Protein AF-A0A4R0KWM8-F1 (afdb_monomer_lite)

Organism: NCBI:txid722689

pLDDT: mean 92.65, std 4.94, range [65.0, 98.12]

Structure (mmCIF, N/CA/C/O backbone):
data_AF-A0A4R0KWM8-F1
#
_entry.id   AF-A0A4R0KWM8-F1
#
loop_
_atom_site.group_PDB
_atom_site.id
_atom_site.type_symbol
_atom_site.label_atom_id
_atom_site.label_alt_id
_atom_site.label_comp_id
_atom_site.label_asym_id
_atom_site.label_entity_id
_atom_site.label_seq_id
_atom_site.pdbx_PDB_ins_code
_atom_site.Cartn_x
_atom_site.Cartn_y
_atom_site.Cartn_z
_atom_site.occupancy
_atom_site.B_iso_or_equiv
_atom_site.auth_seq_id
_atom_site.auth_comp_id
_atom_site.auth_asym_id
_atom_site.auth_atom_id
_atom_site.pdbx_PDB_model_num
ATOM 1 N N . MET A 1 1 ? -7.115 5.284 -12.121 1.00 84.62 1 MET A N 1
ATOM 2 C CA . MET A 1 1 ? -6.421 4.267 -12.939 1.00 84.62 1 MET A CA 1
ATOM 3 C C . MET A 1 1 ? -6.255 3.022 -12.087 1.00 84.62 1 MET A C 1
ATOM 5 O O . MET A 1 1 ? -5.907 3.180 -10.921 1.00 84.62 1 MET A O 1
ATOM 9 N N . LEU A 1 2 ? -6.563 1.837 -12.619 1.00 94.56 2 LEU A N 1
ATOM 10 C CA . LEU A 1 2 ? -6.321 0.581 -11.903 1.00 94.56 2 LEU A CA 1
ATOM 11 C C . LEU A 1 2 ? -4.826 0.253 -11.918 1.00 94.56 2 LEU A C 1
ATOM 13 O O . LEU A 1 2 ? -4.134 0.567 -12.892 1.00 94.56 2 LEU A O 1
ATOM 17 N N . LEU A 1 3 ? -4.342 -0.332 -10.825 1.00 97.81 3 LEU A N 1
ATOM 18 C CA . LEU A 1 3 ? -2.970 -0.816 -10.755 1.00 97.81 3 LEU A CA 1
ATOM 19 C C . LEU A 1 3 ? -2.845 -2.083 -11.605 1.00 97.81 3 LEU A C 1
ATOM 21 O O . LEU A 1 3 ? -3.748 -2.910 -11.633 1.00 97.81 3 LEU A O 1
ATOM 25 N N . THR A 1 4 ? -1.740 -2.187 -12.325 1.00 97.19 4 THR A N 1
ATOM 26 C CA . THR A 1 4 ? -1.351 -3.342 -13.142 1.00 97.19 4 THR A CA 1
ATOM 27 C C . THR A 1 4 ? 0.146 -3.547 -12.969 1.00 97.19 4 THR A C 1
ATOM 29 O O . THR A 1 4 ? 0.848 -2.619 -12.551 1.00 97.19 4 THR A O 1
ATOM 32 N N . SER A 1 5 ? 0.653 -4.727 -13.309 1.00 94.31 5 SER A N 1
ATOM 33 C CA . SER A 1 5 ? 2.089 -5.018 -13.265 1.00 94.31 5 SER A CA 1
ATOM 34 C C . SER A 1 5 ? 2.910 -4.003 -14.077 1.00 94.31 5 SER A C 1
ATOM 36 O O . SER A 1 5 ? 4.022 -3.661 -13.680 1.00 94.31 5 SER A O 1
ATOM 38 N N . ASP A 1 6 ? 2.327 -3.433 -15.137 1.00 95.62 6 ASP A N 1
ATOM 39 C CA . ASP A 1 6 ? 2.976 -2.444 -16.006 1.00 95.62 6 ASP A CA 1
ATOM 40 C C . ASP A 1 6 ? 3.098 -1.045 -15.381 1.00 95.62 6 ASP A C 1
ATOM 42 O O . ASP A 1 6 ? 3.951 -0.259 -15.792 1.00 95.62 6 ASP A O 1
ATOM 46 N N . ASN A 1 7 ? 2.240 -0.688 -14.417 1.00 97.12 7 ASN A N 1
ATOM 47 C CA . ASN A 1 7 ? 2.174 0.681 -13.886 1.00 97.12 7 ASN A CA 1
ATOM 48 C C . ASN A 1 7 ? 2.424 0.794 -12.378 1.00 97.12 7 ASN A C 1
ATOM 50 O O . ASN A 1 7 ? 2.596 1.909 -11.877 1.00 97.12 7 ASN A O 1
ATOM 54 N N . ILE A 1 8 ? 2.459 -0.328 -11.651 1.00 97.50 8 ILE A N 1
ATOM 55 C CA . ILE A 1 8 ? 2.459 -0.316 -10.187 1.00 97.50 8 ILE A CA 1
ATOM 56 C C . ILE A 1 8 ? 3.673 0.409 -9.608 1.00 97.50 8 ILE A C 1
ATOM 58 O O . ILE A 1 8 ? 3.507 1.189 -8.678 1.00 97.50 8 ILE A O 1
ATOM 62 N N . GLN A 1 9 ? 4.867 0.241 -10.184 1.00 96.56 9 GLN A N 1
ATOM 63 C CA . GLN A 1 9 ? 6.072 0.929 -9.707 1.00 96.56 9 GLN A CA 1
ATOM 64 C C . GLN A 1 9 ? 5.983 2.446 -9.893 1.00 96.56 9 GLN A C 1
ATOM 66 O O . GLN A 1 9 ? 6.250 3.205 -8.964 1.00 96.56 9 GLN A O 1
ATOM 71 N N . THR A 1 10 ? 5.562 2.909 -11.073 1.00 97.25 10 THR A N 1
ATOM 72 C CA . THR A 1 10 ? 5.421 4.345 -11.351 1.00 97.25 10 THR A CA 1
ATOM 73 C C . THR A 1 10 ? 4.372 4.987 -10.451 1.00 97.25 10 THR A C 1
ATOM 75 O O . THR A 1 10 ? 4.589 6.072 -9.912 1.00 97.25 10 THR A O 1
ATOM 78 N N . GLU A 1 11 ? 3.233 4.322 -10.266 1.00 98.12 11 GLU A N 1
ATOM 79 C CA . GLU A 1 11 ? 2.177 4.812 -9.385 1.00 98.12 11 GLU A CA 1
ATOM 80 C C . GLU A 1 11 ? 2.598 4.786 -7.916 1.00 98.12 11 GLU A C 1
ATOM 82 O O . GLU A 1 11 ? 2.296 5.731 -7.189 1.00 98.12 11 GLU A O 1
ATOM 87 N N . PHE A 1 12 ? 3.337 3.756 -7.500 1.00 97.94 12 PHE A N 1
ATOM 88 C CA . PHE A 1 12 ? 3.883 3.646 -6.154 1.00 97.94 12 PHE A CA 1
ATOM 89 C C . PHE A 1 12 ? 4.830 4.804 -5.845 1.00 97.94 12 PHE A C 1
ATOM 91 O O . PHE A 1 12 ? 4.646 5.474 -4.836 1.00 97.94 12 PHE A O 1
ATOM 98 N N . LEU A 1 13 ? 5.772 5.118 -6.738 1.00 97.50 13 LEU A N 1
ATOM 99 C CA . LEU A 1 13 ? 6.702 6.238 -6.552 1.00 97.50 13 LEU A CA 1
ATOM 100 C C . LEU A 1 13 ? 6.030 7.610 -6.653 1.00 97.50 13 LEU A C 1
ATOM 102 O O . LEU A 1 13 ? 6.502 8.570 -6.048 1.00 97.50 13 LEU A O 1
ATOM 106 N N . ARG A 1 14 ? 4.917 7.728 -7.387 1.00 97.44 14 ARG A N 1
ATOM 107 C CA . ARG A 1 14 ? 4.114 8.958 -7.375 1.00 97.44 14 ARG A CA 1
ATOM 108 C C . ARG A 1 14 ? 3.444 9.171 -6.017 1.00 97.44 14 ARG A C 1
ATOM 110 O O . ARG A 1 14 ? 3.316 10.312 -5.588 1.00 97.44 14 ARG A O 1
ATOM 117 N N . THR A 1 15 ? 2.997 8.096 -5.371 1.00 96.81 15 THR A N 1
ATOM 118 C CA . THR A 1 15 ? 2.365 8.155 -4.047 1.00 96.81 15 THR A CA 1
ATOM 119 C C . THR A 1 15 ? 3.400 8.267 -2.923 1.00 96.81 15 THR A C 1
ATOM 121 O O . THR A 1 15 ? 3.203 9.048 -2.000 1.00 96.81 15 THR A O 1
ATOM 124 N N . PHE A 1 16 ? 4.521 7.554 -3.025 1.00 97.62 16 PHE A N 1
ATOM 125 C CA . PHE A 1 16 ? 5.574 7.485 -2.011 1.00 97.62 16 PHE A CA 1
ATOM 126 C C . PHE A 1 16 ? 6.950 7.784 -2.627 1.00 97.62 16 PHE A C 1
ATOM 128 O O . PHE A 1 16 ? 7.787 6.885 -2.757 1.00 97.62 16 PHE A O 1
ATOM 135 N N . PRO A 1 17 ? 7.226 9.040 -3.017 1.00 96.94 17 PRO A N 1
ATOM 136 C CA . PRO A 1 17 ? 8.491 9.402 -3.659 1.00 96.94 17 PRO A CA 1
ATOM 137 C C . PRO A 1 17 ? 9.716 9.116 -2.779 1.00 96.94 17 PRO A C 1
ATOM 139 O O . PRO A 1 17 ? 10.797 8.838 -3.296 1.00 96.94 17 PRO A O 1
ATOM 142 N N . GLN A 1 18 ? 9.553 9.115 -1.453 1.00 95.06 18 GLN A N 1
ATOM 143 C CA . GLN A 1 18 ? 10.603 8.758 -0.499 1.00 95.06 18 GLN A CA 1
ATOM 144 C C . GLN A 1 18 ? 11.093 7.307 -0.639 1.00 95.06 18 GLN A C 1
ATOM 146 O O . GLN A 1 18 ? 12.212 7.003 -0.238 1.00 95.06 18 GLN A O 1
ATOM 151 N N . ALA A 1 19 ? 10.292 6.416 -1.230 1.00 96.50 19 ALA A N 1
ATOM 152 C CA . ALA A 1 19 ? 10.630 5.006 -1.399 1.00 96.50 19 ALA A CA 1
ATOM 153 C C . ALA A 1 19 ? 11.530 4.729 -2.619 1.00 96.50 19 ALA A C 1
ATOM 155 O O . ALA A 1 19 ? 11.947 3.589 -2.817 1.00 96.50 19 ALA A O 1
ATOM 156 N N . ALA A 1 20 ? 11.850 5.746 -3.432 1.00 96.38 20 ALA A N 1
ATOM 157 C CA . ALA A 1 20 ? 12.606 5.581 -4.675 1.00 96.38 20 ALA A CA 1
ATOM 158 C C . ALA A 1 20 ? 13.955 4.882 -4.469 1.00 96.38 20 ALA A C 1
ATOM 160 O O . ALA A 1 20 ? 14.255 3.920 -5.166 1.00 96.38 20 ALA A O 1
ATOM 161 N N . ALA A 1 21 ? 14.736 5.309 -3.472 1.00 95.44 21 ALA A N 1
ATOM 162 C CA . ALA A 1 21 ? 16.045 4.713 -3.206 1.00 95.44 21 ALA A CA 1
ATOM 163 C C . ALA A 1 21 ? 15.948 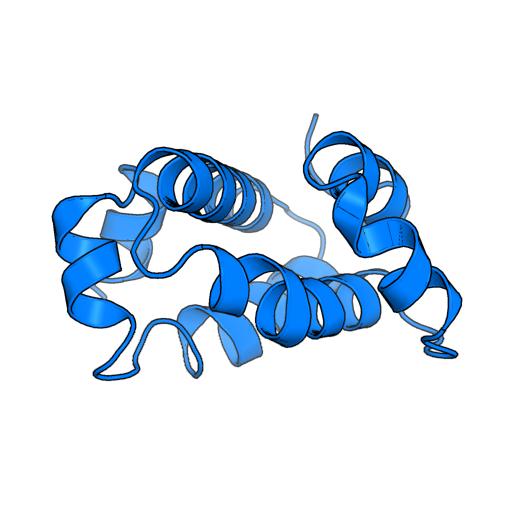3.227 -2.820 1.00 95.44 21 ALA A C 1
ATOM 165 O O . ALA A 1 21 ? 16.765 2.425 -3.263 1.00 95.44 21 ALA A O 1
ATOM 166 N N . ALA A 1 22 ? 14.936 2.855 -2.030 1.00 95.12 22 ALA A N 1
ATOM 167 C CA . ALA A 1 22 ? 14.715 1.469 -1.631 1.00 95.12 22 ALA A CA 1
ATOM 168 C C . ALA A 1 22 ? 14.229 0.604 -2.800 1.00 95.12 22 ALA A C 1
ATOM 170 O O . ALA A 1 22 ? 14.658 -0.536 -2.937 1.00 95.12 22 ALA A O 1
ATOM 171 N N . LEU A 1 23 ? 13.375 1.155 -3.669 1.00 94.25 23 LEU A N 1
ATOM 172 C CA . LEU A 1 23 ? 12.897 0.444 -4.850 1.00 94.25 23 LEU A CA 1
ATOM 173 C C . LEU A 1 23 ? 14.025 0.204 -5.861 1.00 94.25 23 LEU A C 1
ATOM 175 O O . LEU A 1 23 ? 14.123 -0.899 -6.386 1.00 94.25 23 LEU A O 1
ATOM 179 N N . GLU A 1 24 ? 14.894 1.189 -6.097 1.00 90.88 24 GLU A N 1
ATOM 180 C CA . GLU A 1 24 ? 16.077 1.052 -6.965 1.00 90.88 24 GLU A CA 1
ATOM 181 C C . GLU A 1 24 ? 17.099 0.041 -6.425 1.00 90.88 24 GLU A C 1
ATOM 183 O O . GLU A 1 24 ? 17.784 -0.619 -7.202 1.00 90.88 24 GLU A O 1
ATOM 188 N N . ALA A 1 25 ? 17.200 -0.100 -5.100 1.00 89.94 25 ALA A N 1
ATOM 189 C CA . ALA A 1 25 ? 18.106 -1.054 -4.463 1.00 89.94 25 ALA A CA 1
ATOM 190 C C . ALA A 1 25 ? 17.623 -2.516 -4.536 1.00 89.94 25 ALA A C 1
ATOM 192 O O . ALA A 1 25 ? 18.422 -3.423 -4.307 1.00 89.94 25 ALA A O 1
ATOM 193 N N . ASP A 1 26 ? 16.341 -2.751 -4.831 1.00 86.19 26 ASP A N 1
ATOM 194 C CA . ASP A 1 26 ? 15.759 -4.089 -4.956 1.00 86.19 26 ASP A CA 1
ATOM 195 C C . ASP A 1 26 ? 15.957 -4.638 -6.382 1.00 86.19 26 ASP A C 1
ATOM 197 O O . ASP A 1 26 ? 15.466 -4.060 -7.357 1.00 86.19 26 ASP A O 1
ATOM 201 N N . ASP A 1 27 ? 16.666 -5.765 -6.502 1.00 77.81 27 ASP A N 1
ATOM 202 C CA . ASP A 1 27 ? 17.004 -6.444 -7.761 1.00 77.81 27 ASP A CA 1
ATOM 203 C C . ASP A 1 27 ? 15.959 -7.485 -8.210 1.00 77.81 27 ASP A C 1
ATOM 205 O O . ASP A 1 27 ? 16.194 -8.260 -9.143 1.00 77.81 27 ASP A O 1
ATOM 209 N N . GLY A 1 28 ? 14.784 -7.496 -7.578 1.00 80.81 28 GLY A N 1
ATOM 210 C CA . GLY A 1 28 ? 13.678 -8.375 -7.919 1.00 80.81 28 GLY A CA 1
ATOM 211 C C . GLY A 1 28 ? 13.223 -8.246 -9.379 1.00 80.81 28 GLY A C 1
ATOM 212 O O . GLY A 1 28 ? 13.326 -7.205 -10.033 1.00 80.81 28 GLY A O 1
ATOM 213 N N . ILE A 1 29 ? 12.663 -9.333 -9.905 1.00 80.75 29 ILE A N 1
ATOM 214 C CA . ILE A 1 29 ? 12.216 -9.401 -11.306 1.00 80.75 29 ILE A CA 1
ATOM 215 C C . ILE A 1 29 ? 10.730 -9.027 -11.430 1.00 80.75 29 ILE A C 1
ATOM 217 O O . ILE A 1 29 ? 10.302 -8.525 -12.465 1.00 80.75 29 ILE A O 1
ATOM 221 N N . ASP A 1 30 ? 9.944 -9.243 -10.371 1.00 90.62 30 ASP A N 1
ATOM 222 C CA . ASP A 1 30 ? 8.504 -8.978 -10.346 1.00 90.62 30 ASP A CA 1
ATOM 223 C C . ASP A 1 30 ? 8.187 -7.570 -9.798 1.00 90.62 30 ASP A C 1
ATOM 225 O O . ASP A 1 30 ? 8.450 -7.301 -8.618 1.00 90.62 30 ASP A O 1
ATOM 229 N N . PRO A 1 31 ? 7.590 -6.669 -10.605 1.00 92.50 31 PRO A N 1
ATOM 230 C CA . PRO A 1 31 ? 7.240 -5.324 -10.167 1.00 92.50 31 PRO A CA 1
ATOM 231 C C . PRO A 1 31 ? 6.325 -5.277 -8.943 1.00 92.50 31 PRO A C 1
ATOM 233 O O . PRO A 1 31 ? 6.517 -4.416 -8.081 1.00 92.50 31 PRO A O 1
ATOM 236 N N . ALA A 1 32 ? 5.350 -6.186 -8.849 1.00 94.00 32 ALA A N 1
ATOM 237 C CA . ALA A 1 32 ? 4.392 -6.197 -7.748 1.00 94.00 32 ALA A CA 1
ATOM 238 C C . ALA A 1 32 ? 5.046 -6.656 -6.438 1.00 94.00 32 ALA A C 1
ATOM 240 O O . ALA A 1 32 ? 4.862 -6.010 -5.407 1.00 94.00 32 ALA A O 1
ATOM 241 N N . GLY A 1 33 ? 5.871 -7.705 -6.486 1.00 94.00 33 GLY A N 1
ATOM 242 C CA . GLY A 1 33 ? 6.627 -8.184 -5.329 1.00 94.00 33 GLY A CA 1
ATOM 243 C C . GLY A 1 33 ? 7.621 -7.162 -4.781 1.00 94.00 33 GLY A C 1
ATOM 244 O O . GLY A 1 33 ? 7.717 -6.997 -3.565 1.00 94.00 33 GLY A O 1
ATOM 245 N N . ARG A 1 34 ? 8.302 -6.416 -5.660 1.00 94.88 34 ARG A N 1
ATOM 246 C CA . ARG A 1 34 ? 9.194 -5.313 -5.256 1.00 94.88 34 ARG A CA 1
ATOM 247 C C . ARG A 1 34 ? 8.443 -4.221 -4.514 1.00 94.88 34 ARG A C 1
ATOM 249 O O . ARG A 1 34 ? 8.852 -3.795 -3.437 1.00 94.88 34 ARG A O 1
ATOM 256 N N . VAL A 1 35 ? 7.317 -3.788 -5.081 1.00 96.62 35 VAL A N 1
ATOM 257 C CA . VAL A 1 35 ? 6.473 -2.769 -4.457 1.00 96.62 35 VAL A CA 1
ATOM 258 C C . VAL A 1 35 ? 5.917 -3.263 -3.123 1.00 96.62 35 VAL A C 1
ATOM 260 O O . VAL A 1 35 ? 5.990 -2.514 -2.157 1.00 96.62 35 VAL A O 1
ATOM 263 N N . ASP A 1 36 ? 5.433 -4.507 -3.021 1.00 95.31 36 ASP A N 1
ATOM 264 C CA . ASP A 1 36 ? 4.999 -5.093 -1.741 1.00 95.31 36 ASP A CA 1
ATOM 265 C C . ASP A 1 36 ? 6.120 -5.059 -0.696 1.00 95.31 36 ASP A C 1
ATOM 267 O O . ASP A 1 36 ? 5.906 -4.633 0.442 1.00 95.31 36 ASP A O 1
ATOM 271 N N . TRP A 1 37 ? 7.325 -5.492 -1.074 1.00 93.56 37 TRP A N 1
ATOM 272 C CA . TRP A 1 37 ? 8.445 -5.544 -0.147 1.00 93.56 37 TRP A CA 1
ATOM 273 C C . TRP A 1 37 ? 8.807 -4.152 0.373 1.00 93.56 37 TRP A C 1
ATOM 275 O O . TRP A 1 37 ? 8.837 -3.960 1.592 1.00 93.56 37 TRP A O 1
ATOM 285 N N . VAL A 1 38 ? 9.010 -3.183 -0.524 1.00 95.94 38 VAL A N 1
ATOM 286 C CA . VAL A 1 38 ? 9.360 -1.804 -0.153 1.00 95.94 38 VAL A CA 1
ATOM 287 C C . VAL A 1 38 ? 8.223 -1.147 0.622 1.00 95.94 38 VAL A C 1
ATOM 289 O O . VAL A 1 38 ? 8.457 -0.500 1.641 1.00 95.94 38 VAL A O 1
ATOM 292 N N . PHE A 1 39 ? 6.974 -1.337 0.200 1.00 96.75 39 PHE A N 1
ATOM 293 C CA . PHE A 1 39 ? 5.820 -0.774 0.890 1.00 96.75 39 PHE A CA 1
ATOM 294 C C . PHE A 1 39 ? 5.751 -1.239 2.346 1.00 96.75 39 PHE A C 1
ATOM 296 O O . PHE A 1 39 ? 5.633 -0.408 3.244 1.00 96.75 39 PHE A O 1
ATOM 303 N N . ARG A 1 40 ? 5.903 -2.542 2.605 1.00 94.19 40 ARG A N 1
ATOM 304 C CA . ARG A 1 40 ? 5.814 -3.087 3.967 1.00 94.19 40 ARG A CA 1
ATOM 305 C C . ARG A 1 40 ? 7.011 -2.736 4.849 1.00 94.19 40 ARG A C 1
ATOM 307 O O . ARG A 1 40 ? 6.832 -2.549 6.050 1.00 94.19 40 ARG A O 1
ATOM 314 N N . HIS A 1 41 ? 8.221 -2.680 4.295 1.00 91.69 41 HIS A N 1
ATOM 315 C CA . HIS A 1 41 ? 9.435 -2.493 5.102 1.00 91.69 41 HIS A CA 1
ATOM 316 C C . HIS A 1 41 ? 9.880 -1.039 5.221 1.00 91.69 41 HIS A C 1
ATOM 318 O O . HIS A 1 41 ? 10.466 -0.690 6.241 1.00 91.69 41 HIS A O 1
ATOM 324 N N . GLU A 1 42 ? 9.564 -0.201 4.237 1.00 93.50 42 GLU A N 1
ATOM 325 C CA . GLU A 1 42 ? 9.921 1.214 4.244 1.00 93.50 42 GLU A CA 1
ATOM 326 C C . GLU A 1 42 ? 8.694 2.077 4.510 1.00 93.50 42 GLU A C 1
ATOM 328 O O . GLU A 1 42 ? 8.646 2.793 5.499 1.00 93.50 42 GLU A O 1
ATOM 333 N N . VAL A 1 43 ? 7.651 2.009 3.688 1.00 96.62 43 VAL A N 1
ATOM 334 C CA . VAL A 1 43 ? 6.557 2.992 3.791 1.00 96.62 43 VAL A CA 1
ATOM 335 C C . VAL A 1 43 ? 5.710 2.777 5.048 1.00 96.62 43 VAL A C 1
ATOM 337 O O . VAL A 1 43 ? 5.538 3.695 5.847 1.00 96.62 43 VAL A O 1
ATOM 340 N N . MET A 1 44 ? 5.202 1.562 5.245 1.00 95.56 44 MET A N 1
ATOM 341 C CA . MET A 1 44 ? 4.278 1.240 6.334 1.00 95.56 44 MET A CA 1
ATOM 342 C C . MET A 1 44 ? 4.911 1.456 7.711 1.00 95.56 44 MET A C 1
ATOM 344 O O . MET A 1 44 ? 4.292 2.064 8.580 1.00 95.56 44 MET A O 1
ATOM 348 N N . ARG A 1 45 ? 6.165 1.033 7.909 1.00 91.50 45 ARG A N 1
ATOM 349 C CA . ARG A 1 45 ? 6.859 1.200 9.197 1.00 91.50 45 ARG A CA 1
ATOM 350 C C . ARG A 1 45 ? 7.004 2.661 9.608 1.00 91.50 45 ARG A C 1
ATOM 352 O O . ARG A 1 45 ? 6.825 2.977 10.779 1.00 91.50 45 ARG A O 1
ATOM 359 N N . HIS A 1 46 ? 7.300 3.545 8.657 1.00 93.50 46 HIS A N 1
ATOM 360 C CA . HIS A 1 46 ? 7.462 4.972 8.934 1.00 93.50 46 HIS A CA 1
ATOM 361 C C . HIS A 1 46 ? 6.127 5.714 9.100 1.00 93.50 46 HIS A C 1
ATOM 363 O O . HIS A 1 46 ? 6.129 6.844 9.578 1.00 93.50 46 HIS A O 1
ATOM 369 N N . ALA A 1 47 ? 4.997 5.102 8.733 1.00 94.69 47 ALA A N 1
ATOM 370 C CA . ALA A 1 47 ? 3.678 5.703 8.911 1.00 94.69 47 ALA A CA 1
ATOM 371 C C . ALA A 1 47 ? 3.135 5.558 10.345 1.00 94.69 47 ALA A C 1
ATOM 373 O O . ALA A 1 47 ? 2.232 6.296 10.736 1.00 94.69 47 ALA A O 1
ATOM 374 N N . ILE A 1 48 ? 3.661 4.624 11.146 1.00 92.12 48 ILE A N 1
ATOM 375 C CA . ILE A 1 48 ? 3.178 4.394 12.513 1.00 92.12 48 ILE A CA 1
ATOM 376 C C . ILE A 1 48 ? 3.406 5.650 13.364 1.00 92.12 48 ILE A C 1
ATOM 378 O O . ILE A 1 48 ? 4.526 6.137 13.503 1.00 92.12 48 ILE A O 1
ATOM 382 N N . GLY A 1 49 ? 2.325 6.160 13.958 1.00 91.44 49 GLY A N 1
ATOM 383 C CA . GLY A 1 49 ? 2.340 7.393 14.748 1.00 91.44 49 GLY A CA 1
ATOM 384 C C . GLY A 1 49 ? 2.126 8.679 13.938 1.00 91.44 49 GLY A C 1
ATOM 385 O O . GLY A 1 49 ? 2.019 9.742 14.547 1.00 91.44 49 GLY A O 1
ATOM 386 N N . ASP A 1 50 ? 1.997 8.598 12.609 1.00 95.50 50 ASP A N 1
ATOM 387 C CA . ASP A 1 50 ? 1.620 9.717 11.737 1.00 95.50 50 ASP A CA 1
ATOM 388 C C . ASP A 1 50 ? 0.261 9.443 11.055 1.00 95.50 50 ASP A C 1
ATOM 390 O O . ASP A 1 50 ? 0.183 8.717 10.058 1.00 95.50 50 ASP A O 1
ATOM 394 N N . PRO A 1 51 ? -0.838 10.055 11.542 1.00 92.75 51 PRO A N 1
ATOM 395 C CA . PRO A 1 51 ? -2.167 9.861 10.964 1.00 92.75 51 PRO A CA 1
ATOM 396 C C . PRO A 1 51 ? -2.302 10.294 9.499 1.00 92.75 51 PRO A C 1
ATOM 398 O O . PRO A 1 51 ? -3.189 9.803 8.800 1.00 92.75 51 PRO A O 1
ATOM 401 N N . ALA A 1 52 ? -1.491 11.242 9.016 1.00 93.19 52 ALA A N 1
ATOM 402 C CA . ALA A 1 52 ? -1.525 11.636 7.610 1.00 93.19 52 ALA A CA 1
ATOM 403 C C . ALA A 1 52 ? -0.873 10.560 6.737 1.00 93.19 52 ALA A C 1
ATOM 405 O O . ALA A 1 52 ? -1.491 10.124 5.767 1.00 93.19 52 ALA A O 1
ATOM 406 N N . ALA A 1 53 ? 0.297 10.066 7.144 1.00 95.00 53 ALA A N 1
ATOM 407 C CA . ALA A 1 53 ? 0.974 8.974 6.452 1.00 95.00 53 ALA A CA 1
ATOM 408 C C . ALA A 1 53 ? 0.143 7.677 6.457 1.00 95.00 53 ALA A C 1
ATOM 410 O O . ALA A 1 53 ? 0.073 6.987 5.439 1.00 95.00 53 ALA A O 1
ATOM 411 N N . LEU A 1 54 ? -0.552 7.367 7.560 1.00 95.44 54 LEU A N 1
ATOM 412 C CA . LEU A 1 54 ? -1.459 6.213 7.634 1.00 95.44 54 LEU A CA 1
ATOM 413 C C . LEU A 1 54 ? -2.605 6.303 6.623 1.00 95.44 54 LEU A C 1
ATOM 415 O O . LEU A 1 54 ? -2.950 5.300 5.999 1.00 95.44 54 LEU A O 1
ATOM 419 N N . ARG A 1 55 ? -3.174 7.495 6.404 1.00 93.62 55 ARG A N 1
ATOM 420 C CA . ARG A 1 55 ? -4.210 7.676 5.374 1.00 93.62 55 ARG A CA 1
ATOM 421 C C . ARG A 1 55 ? -3.679 7.386 3.975 1.00 93.62 55 ARG A C 1
ATOM 423 O O . ARG A 1 55 ? -4.371 6.721 3.208 1.00 93.62 55 ARG A O 1
ATOM 430 N N . ASP A 1 56 ? -2.467 7.832 3.655 1.00 95.62 56 ASP A N 1
ATOM 431 C CA . ASP A 1 56 ? -1.850 7.564 2.351 1.00 95.62 56 ASP A CA 1
ATOM 432 C C . ASP A 1 56 ? -1.539 6.070 2.171 1.00 95.62 56 ASP A C 1
ATOM 434 O O . ASP A 1 56 ? -1.805 5.503 1.107 1.00 95.62 56 ASP A O 1
ATOM 438 N N . VAL A 1 57 ? -1.065 5.405 3.234 1.00 97.19 57 VAL A N 1
ATOM 439 C CA . VAL A 1 57 ? -0.894 3.945 3.292 1.00 97.19 57 VAL A CA 1
ATOM 440 C C . VAL A 1 57 ? -2.216 3.244 2.993 1.00 97.19 57 VAL A C 1
ATOM 442 O O . VAL A 1 57 ? -2.286 2.478 2.036 1.00 97.19 57 VAL A O 1
ATOM 445 N N . PHE A 1 58 ? -3.290 3.520 3.734 1.00 96.19 58 PHE A N 1
ATOM 446 C CA . PHE A 1 58 ? -4.559 2.816 3.532 1.00 96.19 58 PHE A CA 1
ATOM 447 C C . PHE A 1 58 ? -5.216 3.140 2.188 1.00 96.19 58 PHE A C 1
ATOM 449 O O . PHE A 1 58 ? -5.771 2.241 1.555 1.00 96.19 58 PHE A O 1
ATOM 456 N N . ALA A 1 59 ? -5.084 4.371 1.689 1.00 96.00 59 ALA A N 1
ATOM 457 C CA . ALA A 1 59 ? -5.529 4.725 0.344 1.00 96.00 59 ALA A CA 1
ATOM 458 C C . ALA A 1 59 ? -4.778 3.933 -0.739 1.00 96.00 59 ALA A C 1
ATOM 460 O O . ALA A 1 59 ? -5.383 3.506 -1.726 1.00 96.00 59 ALA A O 1
ATOM 461 N N . TRP A 1 60 ? -3.475 3.690 -0.562 1.00 97.56 60 TRP A N 1
ATOM 462 C CA . TRP A 1 60 ? -2.715 2.812 -1.451 1.00 97.56 60 TRP A CA 1
ATOM 463 C C . TRP A 1 60 ? -3.225 1.367 -1.402 1.00 97.56 60 TRP A C 1
ATOM 465 O O . TRP A 1 60 ? -3.450 0.764 -2.452 1.00 97.56 60 TRP A O 1
ATOM 475 N N . ILE A 1 61 ? -3.501 0.835 -0.209 1.00 97.12 61 ILE A N 1
ATOM 476 C CA . ILE A 1 61 ? -4.052 -0.520 -0.050 1.00 97.12 61 ILE A CA 1
ATOM 477 C C . ILE A 1 61 ? -5.424 -0.639 -0.722 1.00 97.12 61 ILE A C 1
ATOM 479 O O . ILE A 1 61 ? -5.674 -1.602 -1.443 1.00 97.12 61 ILE A O 1
ATOM 483 N N . GLU A 1 62 ? -6.293 0.366 -0.603 1.00 96.25 62 GLU A N 1
ATOM 484 C CA . GLU A 1 62 ? -7.567 0.370 -1.329 1.00 96.25 62 GLU A CA 1
ATOM 485 C C . GLU A 1 62 ? -7.396 0.371 -2.853 1.00 96.25 62 GLU A C 1
ATOM 487 O O . GLU A 1 62 ? -8.235 -0.180 -3.568 1.00 96.25 62 GLU A O 1
ATOM 492 N N . ARG A 1 63 ? -6.325 0.975 -3.382 1.00 97.31 63 ARG A N 1
ATOM 493 C CA . ARG A 1 63 ? -6.011 0.892 -4.816 1.00 97.31 63 ARG A CA 1
ATOM 494 C C . ARG A 1 63 ? -5.559 -0.511 -5.208 1.00 97.31 63 ARG A C 1
ATOM 496 O O . ARG A 1 63 ? -5.974 -0.976 -6.268 1.00 97.31 63 ARG A O 1
ATOM 503 N N . LEU A 1 64 ? -4.760 -1.176 -4.370 1.00 97.06 64 LEU A N 1
ATOM 504 C CA . LEU A 1 64 ? -4.350 -2.569 -4.577 1.00 97.06 64 LEU A CA 1
ATOM 505 C C . LEU A 1 64 ? -5.568 -3.502 -4.614 1.00 97.06 64 LEU A C 1
ATOM 507 O O . LEU A 1 64 ? -5.704 -4.280 -5.552 1.00 97.06 64 LEU A O 1
ATOM 511 N N . LEU A 1 65 ? -6.510 -3.340 -3.677 1.00 96.00 65 LEU A N 1
ATOM 512 C CA . LEU A 1 65 ? -7.752 -4.128 -3.603 1.00 96.00 65 LEU A CA 1
ATOM 513 C C . LEU A 1 65 ? -8.677 -3.972 -4.820 1.00 96.00 65 LEU A C 1
ATOM 515 O O . LEU A 1 65 ? -9.549 -4.807 -5.041 1.00 96.00 65 LEU A O 1
ATOM 519 N N . ARG A 1 66 ? -8.534 -2.887 -5.588 1.00 96.31 66 ARG A N 1
ATOM 520 C CA . ARG A 1 66 ? -9.311 -2.644 -6.815 1.00 96.31 66 ARG A CA 1
ATOM 521 C C . ARG A 1 66 ? -8.629 -3.189 -8.071 1.00 96.31 66 ARG A C 1
ATOM 523 O O . ARG A 1 66 ? -9.237 -3.134 -9.138 1.00 96.31 66 ARG A O 1
ATOM 530 N N . SER A 1 67 ? -7.374 -3.628 -7.974 1.00 96.69 67 SER A N 1
ATOM 531 C CA . SER A 1 67 ? -6.660 -4.257 -9.084 1.00 96.69 67 SER A CA 1
ATOM 532 C C . SER A 1 67 ? -7.369 -5.539 -9.521 1.00 96.69 67 SER A C 1
ATOM 534 O O . SER A 1 67 ? -7.955 -6.230 -8.696 1.00 96.69 67 SER A O 1
ATOM 536 N N . THR A 1 68 ? -7.288 -5.847 -10.814 1.00 95.12 68 THR A N 1
ATOM 537 C CA . THR A 1 68 ? -7.698 -7.141 -11.390 1.00 95.12 68 THR A CA 1
ATOM 538 C C . THR A 1 68 ? -6.503 -7.891 -11.991 1.00 95.12 68 THR A C 1
ATOM 540 O O . THR A 1 68 ? -6.667 -8.800 -12.802 1.00 95.12 68 THR A O 1
ATOM 543 N N . ASP A 1 69 ? -5.285 -7.422 -11.707 1.00 97.19 69 ASP A N 1
ATOM 544 C CA . ASP A 1 69 ? -4.035 -8.054 -12.124 1.00 97.19 69 ASP A CA 1
ATOM 545 C C . ASP A 1 69 ? -3.681 -9.162 -11.127 1.00 97.19 69 ASP A C 1
ATOM 547 O O . ASP A 1 69 ? -3.499 -8.896 -9.936 1.00 97.19 69 ASP A O 1
ATOM 551 N N . SER A 1 70 ? -3.556 -10.395 -11.622 1.00 94.75 70 SER A N 1
ATOM 552 C CA . SER A 1 70 ? -3.368 -11.588 -10.792 1.00 94.75 70 SER A CA 1
ATOM 553 C C . SER A 1 70 ? -2.110 -11.548 -9.923 1.00 94.75 70 SER A C 1
ATOM 555 O O . SER A 1 70 ? -2.091 -12.127 -8.838 1.00 94.75 70 SER A O 1
ATOM 557 N N . THR A 1 71 ? -1.048 -10.881 -10.380 1.00 94.19 71 THR A N 1
ATOM 558 C CA . THR A 1 71 ? 0.199 -10.787 -9.617 1.00 94.19 71 THR A CA 1
ATOM 559 C C . THR A 1 71 ? 0.008 -9.846 -8.434 1.00 94.19 71 THR A C 1
ATOM 561 O O . THR A 1 71 ? 0.369 -10.173 -7.304 1.00 94.19 71 THR A O 1
ATOM 564 N N . ILE A 1 72 ? -0.636 -8.701 -8.667 1.00 96.62 72 ILE A N 1
ATOM 565 C CA . ILE A 1 72 ? -0.979 -7.747 -7.606 1.00 96.62 72 ILE A CA 1
ATOM 566 C C . ILE A 1 72 ? -1.949 -8.377 -6.604 1.00 96.62 72 ILE A C 1
ATOM 568 O O . ILE A 1 72 ? -1.745 -8.234 -5.398 1.00 96.62 72 ILE A O 1
ATOM 572 N N . GLU A 1 73 ? -2.974 -9.089 -7.077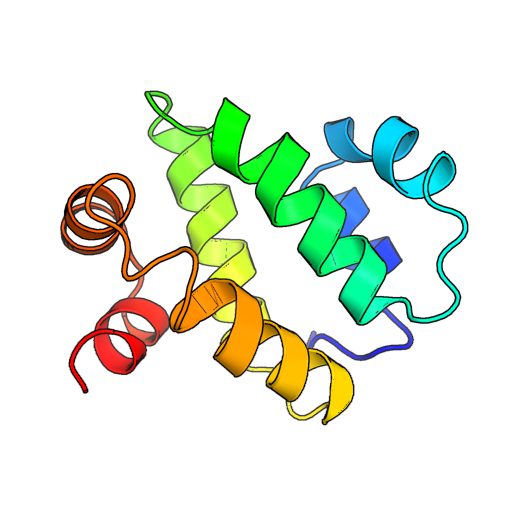 1.00 95.00 73 GLU A N 1
ATOM 573 C CA . GLU A 1 73 ? -3.930 -9.795 -6.216 1.00 95.00 73 GLU A CA 1
ATOM 574 C C . GLU A 1 73 ? -3.221 -10.796 -5.297 1.00 95.00 73 GLU A C 1
ATOM 576 O O . GLU A 1 73 ? -3.471 -10.801 -4.090 1.00 95.00 73 GLU A O 1
ATOM 581 N N . TYR A 1 74 ? -2.285 -11.584 -5.838 1.00 93.19 74 TYR A N 1
ATOM 582 C CA . TYR A 1 74 ? -1.497 -12.543 -5.065 1.00 93.19 74 TYR A CA 1
ATOM 583 C C . TYR A 1 74 ? -0.716 -11.875 -3.923 1.00 93.19 74 TYR A C 1
ATOM 585 O O . TYR A 1 74 ? -0.832 -12.296 -2.768 1.00 93.19 74 TYR A O 1
ATOM 593 N N . TRP A 1 75 ? 0.053 -10.821 -4.216 1.00 94.06 75 TRP A N 1
ATOM 594 C CA . TRP A 1 75 ? 0.833 -10.118 -3.189 1.00 94.06 75 TRP A CA 1
ATOM 595 C C . TRP A 1 75 ? -0.061 -9.428 -2.161 1.00 94.06 75 TRP A C 1
ATOM 597 O O . TRP A 1 75 ? 0.195 -9.511 -0.958 1.00 94.06 75 TRP A O 1
ATOM 607 N N . THR A 1 76 ? -1.147 -8.809 -2.622 1.00 94.00 76 THR A N 1
ATOM 608 C CA . THR A 1 76 ? -2.090 -8.099 -1.756 1.00 94.00 76 THR A CA 1
ATOM 609 C C . THR A 1 76 ? -2.753 -9.060 -0.774 1.00 94.00 76 THR A C 1
ATOM 611 O O . THR A 1 76 ? -2.680 -8.836 0.430 1.00 94.00 76 THR A O 1
ATOM 614 N N . ALA A 1 77 ? -3.341 -10.156 -1.253 1.00 89.56 77 ALA A N 1
ATOM 615 C CA . ALA A 1 77 ? -4.036 -11.102 -0.385 1.00 89.56 77 ALA 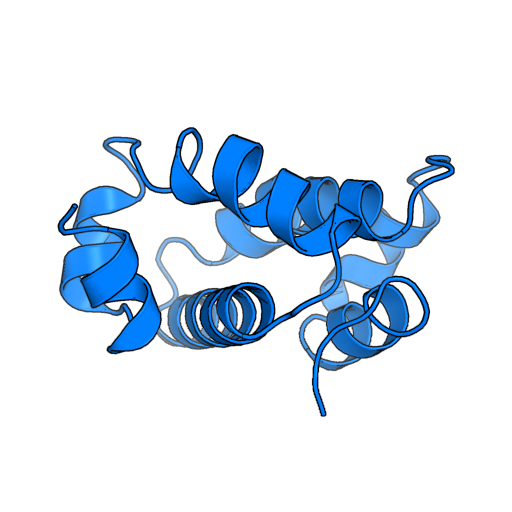A CA 1
ATOM 616 C C . ALA A 1 77 ? -3.066 -11.808 0.579 1.00 89.56 77 ALA A C 1
ATOM 618 O O . ALA A 1 77 ? -3.200 -11.702 1.794 1.00 89.56 77 ALA A O 1
ATOM 619 N N . VAL A 1 78 ? -2.031 -12.466 0.045 1.00 85.88 78 VAL A N 1
ATOM 620 C CA . VAL A 1 78 ? -1.222 -13.416 0.828 1.00 85.88 78 VAL A CA 1
ATOM 621 C C . VAL A 1 78 ? -0.207 -12.733 1.743 1.00 85.88 78 VAL A C 1
ATOM 623 O O . VAL A 1 78 ? 0.167 -13.280 2.783 1.00 85.88 78 VAL A O 1
ATOM 626 N N . ARG A 1 79 ? 0.352 -11.590 1.332 1.00 86.56 79 ARG A N 1
ATOM 627 C CA . ARG A 1 79 ? 1.502 -10.976 2.023 1.00 86.56 79 ARG A CA 1
ATOM 628 C C . ARG A 1 79 ? 1.115 -9.725 2.786 1.00 86.56 79 ARG A C 1
ATOM 630 O O . ARG A 1 79 ? 1.627 -9.519 3.889 1.00 86.56 79 ARG A O 1
ATOM 637 N N . LEU A 1 80 ? 0.215 -8.924 2.232 1.00 90.31 80 LEU A N 1
ATOM 638 C CA . LEU A 1 80 ? -0.229 -7.701 2.877 1.00 90.31 80 LEU A CA 1
ATOM 639 C C . LEU A 1 80 ? -1.386 -7.963 3.845 1.00 90.31 80 LEU A C 1
ATOM 641 O O . LEU A 1 80 ? -1.203 -7.742 5.042 1.00 90.31 80 LEU A O 1
ATOM 645 N N . LEU A 1 81 ? -2.528 -8.467 3.368 1.00 90.31 81 LEU A N 1
ATOM 646 C CA . LEU A 1 81 ? -3.702 -8.681 4.223 1.00 90.31 8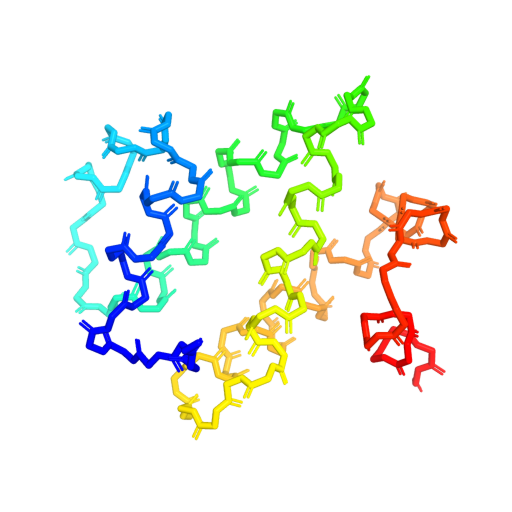1 LEU A CA 1
ATOM 647 C C . LEU A 1 81 ? -3.428 -9.765 5.277 1.00 90.31 81 LEU A C 1
ATOM 649 O O . LEU A 1 81 ? -3.319 -9.448 6.459 1.00 90.31 81 LEU A O 1
ATOM 653 N N . ASP A 1 82 ? -3.185 -11.004 4.838 1.00 87.75 82 ASP A N 1
ATOM 654 C CA . ASP A 1 82 ? -3.143 -12.185 5.718 1.00 87.75 82 ASP A CA 1
ATOM 655 C C . ASP A 1 82 ? -1.956 -12.222 6.694 1.00 87.75 82 ASP A C 1
ATOM 657 O O . ASP A 1 82 ? -1.931 -13.022 7.625 1.00 87.75 82 ASP A O 1
ATOM 661 N N . ARG A 1 83 ? -0.901 -11.433 6.455 1.00 84.62 83 ARG A N 1
ATOM 662 C CA . ARG A 1 83 ? 0.334 -11.503 7.263 1.00 84.62 83 ARG A CA 1
ATOM 663 C C . ARG A 1 83 ? 0.729 -10.202 7.924 1.00 84.62 83 ARG A C 1
ATOM 665 O O . ARG A 1 83 ? 1.392 -10.243 8.955 1.00 84.62 83 ARG A O 1
ATOM 672 N N . THR A 1 84 ? 0.416 -9.070 7.303 1.00 88.38 84 THR A N 1
ATOM 673 C CA . THR A 1 84 ? 0.873 -7.771 7.804 1.00 88.38 84 THR A CA 1
ATOM 674 C C . THR A 1 84 ? -0.252 -7.078 8.546 1.00 88.38 84 THR A C 1
ATOM 676 O O . THR A 1 84 ? -0.082 -6.722 9.710 1.00 88.38 84 THR A O 1
ATOM 679 N N . LEU A 1 85 ? -1.412 -6.937 7.903 1.00 90.31 85 LEU A N 1
ATOM 680 C CA . LEU A 1 85 ? -2.548 -6.239 8.499 1.00 90.31 85 LEU A CA 1
ATOM 681 C C . LEU A 1 85 ? -3.271 -7.062 9.570 1.00 90.31 85 LEU A C 1
ATOM 683 O O . LEU A 1 85 ? -3.828 -6.469 10.486 1.00 90.31 85 LEU A O 1
ATOM 687 N N . ASP A 1 86 ? -3.186 -8.393 9.515 1.00 85.38 86 ASP A N 1
ATOM 688 C CA . ASP A 1 86 ? -3.710 -9.297 10.555 1.00 85.38 86 ASP A CA 1
ATOM 689 C C . ASP A 1 86 ? -2.804 -9.400 11.807 1.00 85.38 86 ASP A C 1
ATOM 691 O O . ASP A 1 86 ? -2.942 -10.280 12.653 1.00 85.38 86 ASP A O 1
ATOM 695 N N . SER A 1 87 ? -1.812 -8.515 11.942 1.00 87.88 87 SER A N 1
ATOM 696 C CA . SER A 1 87 ? -0.938 -8.482 13.119 1.00 87.88 87 SER A CA 1
ATOM 697 C C . SER A 1 87 ? -1.458 -7.522 14.193 1.00 87.88 87 SER A C 1
ATOM 699 O O . SER A 1 87 ? -2.055 -6.490 13.892 1.00 87.88 87 SER A O 1
ATOM 701 N N . LEU A 1 88 ? -1.138 -7.807 15.462 1.00 89.00 88 LEU A N 1
ATOM 702 C CA . LEU A 1 88 ? -1.540 -6.981 16.615 1.00 89.00 88 LEU A CA 1
ATOM 703 C C . LEU A 1 88 ? -1.067 -5.517 16.538 1.00 89.00 88 LEU A C 1
ATOM 705 O O . LEU A 1 88 ? -1.627 -4.662 17.217 1.00 89.00 88 LEU A O 1
ATOM 709 N N . GLU A 1 89 ? -0.033 -5.232 15.744 1.00 91.06 89 GLU A N 1
ATOM 710 C CA . GLU A 1 89 ? 0.449 -3.869 15.498 1.00 91.06 89 GLU A CA 1
ATOM 711 C C . GLU A 1 89 ? -0.497 -3.091 14.570 1.00 91.06 89 GLU A C 1
ATOM 713 O O . GLU A 1 89 ? -0.763 -1.914 14.803 1.00 91.06 89 GLU A O 1
ATOM 718 N N . TRP A 1 90 ? -1.026 -3.749 13.533 1.00 92.25 90 TRP A N 1
ATOM 719 C CA . TRP A 1 90 ? -1.777 -3.098 12.458 1.00 92.25 90 TRP A CA 1
ATOM 720 C C . TRP A 1 90 ? -3.288 -3.150 12.644 1.00 92.25 90 TRP A C 1
ATOM 722 O O . TRP A 1 90 ? -3.963 -2.219 12.205 1.00 92.25 90 TRP A O 1
ATOM 732 N N . MET A 1 91 ? -3.820 -4.169 13.326 1.00 90.75 91 MET A N 1
ATOM 733 C CA . MET A 1 91 ? -5.265 -4.308 13.544 1.00 90.75 91 MET A CA 1
ATOM 734 C C . MET A 1 91 ? -5.915 -3.040 14.131 1.00 90.75 91 MET A C 1
ATOM 736 O O . MET A 1 91 ? -6.872 -2.555 13.526 1.00 90.75 91 MET A O 1
ATOM 740 N N . PRO A 1 92 ? -5.391 -2.415 15.212 1.00 91.88 92 PRO A N 1
ATOM 741 C CA . PRO A 1 92 ? -6.022 -1.215 15.770 1.00 91.88 92 PRO A CA 1
ATOM 742 C C . PRO A 1 92 ? -5.992 -0.026 14.798 1.00 91.88 92 PRO A C 1
ATOM 744 O O . PRO A 1 92 ? -6.931 0.761 14.736 1.00 91.88 92 PRO A O 1
ATOM 747 N N . LEU A 1 93 ? -4.923 0.093 14.003 1.00 93.25 93 LEU A N 1
ATOM 748 C CA . LEU A 1 93 ? -4.774 1.165 13.016 1.00 93.25 93 LEU A CA 1
ATOM 749 C C . LEU A 1 93 ? -5.757 0.990 11.854 1.00 93.25 93 LEU A C 1
ATOM 751 O O . LEU A 1 93 ? -6.307 1.968 11.352 1.00 93.25 93 LEU A O 1
ATOM 755 N N . VAL A 1 94 ? -5.991 -0.251 11.429 1.00 91.25 94 VAL A N 1
ATOM 756 C CA . VAL A 1 94 ? -6.993 -0.579 10.412 1.00 91.25 94 VAL A CA 1
ATOM 757 C C . VAL A 1 94 ? -8.393 -0.243 10.927 1.00 91.25 94 VAL A C 1
ATOM 759 O O . VAL A 1 94 ? -9.146 0.416 10.217 1.00 91.25 94 VAL A O 1
ATOM 762 N N . GLU A 1 95 ? -8.737 -0.631 12.155 1.00 89.56 95 GLU A N 1
ATOM 763 C CA . GLU A 1 95 ? -10.047 -0.324 12.751 1.00 89.56 95 GLU A CA 1
ATOM 764 C C . GLU A 1 95 ? -10.324 1.185 12.830 1.00 89.56 95 GLU A C 1
ATOM 766 O O . GLU A 1 95 ? -11.456 1.622 12.618 1.00 89.56 95 GLU A O 1
ATOM 771 N N . GLU A 1 96 ? -9.294 1.985 13.108 1.00 90.50 96 GLU A N 1
ATOM 772 C CA . GLU A 1 96 ? -9.429 3.430 13.296 1.00 90.50 96 GLU A CA 1
ATOM 773 C C . GLU A 1 96 ? -9.407 4.227 11.979 1.00 90.50 96 GLU A C 1
ATOM 775 O O . GLU A 1 96 ? -10.126 5.222 11.847 1.00 90.50 96 GLU A O 1
ATO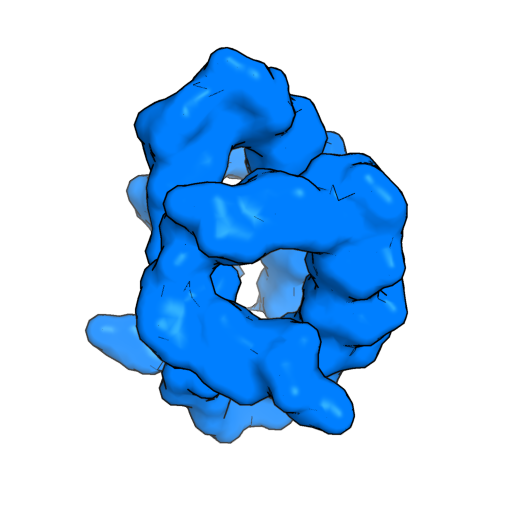M 780 N N . TYR A 1 97 ? -8.600 3.813 10.997 1.00 89.38 97 TYR A N 1
ATOM 781 C CA . TYR A 1 97 ? -8.271 4.650 9.835 1.00 89.38 97 TYR A CA 1
ATOM 782 C C . TYR A 1 97 ? -8.580 4.024 8.471 1.00 89.38 97 TYR A C 1
ATOM 784 O O . TYR A 1 97 ? -8.467 4.723 7.456 1.00 89.38 97 TYR A O 1
ATOM 792 N N . ALA A 1 98 ? -8.930 2.737 8.395 1.00 89.25 98 ALA A N 1
ATOM 793 C CA . ALA A 1 98 ? -9.154 2.092 7.107 1.00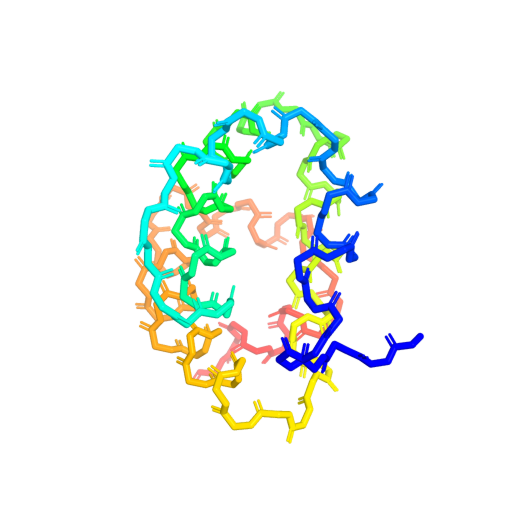 89.25 98 ALA A CA 1
ATOM 794 C C . ALA A 1 98 ? -10.359 2.686 6.369 1.00 89.25 98 ALA A C 1
ATOM 796 O O . ALA A 1 98 ? -11.415 2.971 6.937 1.00 89.25 98 ALA A O 1
ATOM 797 N N . GLY A 1 99 ? -10.209 2.817 5.052 1.00 90.00 99 GLY A N 1
ATOM 798 C CA . GLY A 1 99 ? -11.335 3.090 4.173 1.00 90.00 99 GLY A CA 1
ATOM 799 C C . GLY A 1 99 ? -12.290 1.887 4.065 1.00 90.00 99 GLY A C 1
ATOM 800 O O . GLY A 1 99 ? -11.975 0.775 4.508 1.00 90.00 99 GLY A O 1
ATOM 801 N N . PRO A 1 100 ? -13.477 2.087 3.467 1.00 91.19 100 PRO A N 1
ATOM 802 C CA . PRO A 1 100 ? -14.548 1.095 3.463 1.00 91.19 100 PRO A CA 1
ATOM 803 C C . PRO A 1 100 ? -14.184 -0.209 2.745 1.00 91.19 100 PRO A C 1
ATOM 805 O O . PRO A 1 100 ? -14.685 -1.264 3.133 1.00 91.19 100 PRO A O 1
ATOM 808 N N . LEU A 1 101 ? -13.337 -0.170 1.708 1.00 91.00 101 LEU A N 1
ATOM 809 C CA . LEU A 1 101 ? -12.951 -1.400 1.012 1.00 91.00 101 LEU A CA 1
ATOM 810 C C . LEU A 1 101 ? -12.040 -2.256 1.874 1.00 91.00 101 LEU A C 1
ATOM 812 O O . LEU A 1 101 ? -12.241 -3.466 1.962 1.00 91.00 101 LEU A O 1
ATOM 816 N N . LEU A 1 102 ? -11.048 -1.625 2.499 1.00 91.81 102 LEU A N 1
ATOM 817 C CA . LEU A 1 102 ? -10.117 -2.332 3.359 1.00 91.81 102 LEU A CA 1
ATOM 818 C C . LEU A 1 102 ? -10.831 -2.862 4.607 1.00 91.81 102 LEU A C 1
ATOM 820 O O . LEU A 1 102 ? -10.678 -4.034 4.929 1.00 91.81 102 LEU A O 1
ATOM 824 N N . ALA A 1 103 ? -11.689 -2.059 5.240 1.00 90.38 103 ALA A N 1
ATOM 825 C CA . ALA A 1 103 ? -12.496 -2.511 6.373 1.00 90.38 103 ALA A CA 1
ATOM 826 C C . ALA A 1 103 ? -13.355 -3.743 6.020 1.00 90.38 103 ALA A C 1
ATOM 828 O O . ALA A 1 103 ? -13.395 -4.716 6.774 1.00 90.38 103 ALA A O 1
ATOM 829 N N . ALA A 1 104 ? -13.992 -3.751 4.841 1.00 90.62 104 ALA A N 1
ATOM 830 C CA . ALA A 1 104 ? -14.777 -4.894 4.373 1.00 90.62 104 ALA A CA 1
ATOM 831 C C . ALA A 1 104 ? -13.922 -6.129 4.040 1.00 90.62 104 ALA A C 1
ATOM 833 O O . ALA A 1 104 ? -14.392 -7.255 4.205 1.00 90.62 104 ALA A O 1
ATOM 834 N N . ALA A 1 105 ? -12.691 -5.935 3.559 1.00 88.31 105 ALA A N 1
ATOM 835 C CA . ALA A 1 105 ? -11.752 -7.025 3.309 1.00 88.31 105 ALA A CA 1
ATOM 836 C C . ALA A 1 105 ? -11.252 -7.662 4.617 1.00 88.31 105 ALA A C 1
ATOM 838 O O . ALA A 1 105 ? -11.112 -8.877 4.668 1.00 88.31 105 ALA A O 1
ATOM 839 N N . MET A 1 106 ? -11.055 -6.853 5.663 1.00 88.00 106 MET A N 1
ATOM 840 C CA . MET A 1 106 ? -10.529 -7.271 6.971 1.00 88.00 106 MET A CA 1
ATOM 841 C C . MET A 1 106 ? -11.589 -7.852 7.923 1.00 88.00 106 MET A C 1
ATOM 843 O O . MET A 1 106 ? -11.242 -8.408 8.954 1.00 88.00 106 MET A O 1
ATOM 847 N N . SER A 1 107 ? -12.881 -7.732 7.601 1.00 82.50 107 SER A N 1
ATOM 848 C CA . SER A 1 107 ? -13.989 -8.235 8.438 1.00 82.50 107 SER A CA 1
ATOM 849 C C . SER A 1 107 ? -14.450 -9.662 8.083 1.00 82.50 107 SER A C 1
ATOM 851 O O . SER A 1 107 ? -15.538 -10.068 8.495 1.00 82.50 107 SER A O 1
ATOM 853 N N . ARG A 1 108 ? -13.702 -10.381 7.242 1.00 65.00 108 ARG A N 1
ATOM 854 C CA . ARG A 1 108 ? -14.049 -11.718 6.729 1.00 65.00 108 ARG A CA 1
ATOM 855 C C . ARG A 1 108 ? -13.346 -12.810 7.515 1.00 65.00 108 ARG A C 1
ATOM 857 O O . ARG A 1 108 ? -13.992 -13.866 7.695 1.00 65.00 108 ARG A O 1
#

Secondary structure (DSSP, 8-state):
----TTTHHHHHHHH-GGGHHHHHH---S-HHHHHHHHIIIIIHHHHTT-HHHHHHHHHHHHHHHT---HHHHHHIIIIIIIIIITSTTTHHHHHHH--HHHHHHHT-

Radius of gyration: 12.87 Å; chains: 1; bounding box: 33×25×33 Å

Sequence (108 aa):
MLLTSDNIQTEFLRTFPQAAAALEADDGIDPAGRVDWVFRHEVMRHAIGDPAALRDVFAWIERLLRSTDSTIEYWTAVRLLDRTLDSLEWMPLVEEYAGPLLAAAMSR

Foldseek 3Di:
DADEQVCPQVVLCVLVVVLVVVLVVDPDPGSLVSSLVSCQPPQPVVCVPPLVSLLSSQVSLVSLLPHPYPVSVVSSPPPPQPPPCPDPSNVVSCVVRHDPSSVVVNVD